Protein AF-A0A368UQR0-F1 (afdb_monomer_lite)

Foldseek 3Di:
DVVLLQVLLLQLLLLLLVLQLVVCCVPPNPCSNVVSVVSSVVSSVVSSVPLVVLLVCVVPDDDPLVVSLVVLQVVLLQVLLCPCCVVCHPVNCPPDPVNVVNSRSSSVSSNSSSNSSSVSSVVPPDD

Secondary structure (DSSP, 8-state):
-HHHHHHHHHHHHHHHHHHHHHHHHHHHTTHHHHHHHHHHHHHHHHHHHHHHHHHHHHHH----HHHHHHHHHHHHHHHHHHHHHHHHHHHH----HHHHHHHHHHHHHHHHHHHHHHHHHHHHS--

pLDDT: mean 84.91, std 10.13, range [49.59, 94.25]

Radius of gyration: 15.15 Å; chains: 1; bounding box: 39×27×41 Å

Sequence (127 aa):
MWKHVIASSIQAAFVGAMLLIVVSLPTYGGAATLIGLIAFPIAVFWCFILAYPLIKLREKVLLPEYAYFAIYLAIGFVLGALTPVLMFGLAGTKFSIQSATLLGLYGLFGAACAITAWNYVRKNVSL

Structure (mmCIF, N/CA/C/O backbone):
data_AF-A0A368UQR0-F1
#
_entry.id   AF-A0A368UQR0-F1
#
loop_
_atom_site.group_PDB
_atom_site.id
_atom_site.type_symbol
_atom_site.label_atom_id
_atom_site.label_alt_id
_atom_site.label_comp_id
_atom_site.label_asym_id
_atom_site.label_entity_id
_atom_site.label_seq_id
_atom_site.pdbx_PDB_ins_code
_atom_site.Cartn_x
_atom_site.Cartn_y
_atom_site.Cartn_z
_atom_site.occupancy
_atom_site.B_iso_or_equiv
_atom_site.auth_seq_id
_atom_site.auth_comp_id
_atom_site.auth_asym_id
_atom_site.auth_atom_id
_atom_site.pdbx_PDB_model_num
ATOM 1 N N . MET A 1 1 ? -4.250 3.582 19.264 1.00 79.31 1 MET A N 1
ATOM 2 C CA . MET A 1 1 ? -4.288 4.267 17.950 1.00 79.31 1 MET A CA 1
ATOM 3 C C . MET A 1 1 ? -2.924 4.341 17.239 1.00 79.31 1 MET A C 1
ATOM 5 O O . MET A 1 1 ? -2.745 3.600 16.283 1.00 79.31 1 MET A O 1
ATOM 9 N N . TRP A 1 2 ? -1.931 5.130 17.687 1.00 83.12 2 TRP A N 1
ATOM 10 C CA . TRP A 1 2 ? -0.649 5.313 16.957 1.00 83.12 2 TRP A CA 1
ATOM 11 C C . TRP A 1 2 ? 0.125 4.025 16.637 1.00 83.12 2 TRP A C 1
ATOM 13 O O . TRP A 1 2 ? 0.635 3.878 15.531 1.00 83.12 2 TRP A O 1
ATOM 23 N N . LYS A 1 3 ? 0.154 3.054 17.560 1.00 87.81 3 LYS A N 1
ATOM 24 C CA . LYS A 1 3 ? 0.771 1.737 17.316 1.00 87.81 3 LYS A CA 1
ATOM 25 C C . LYS A 1 3 ? 0.139 1.010 16.118 1.00 87.81 3 LYS A C 1
ATOM 27 O O . LYS A 1 3 ? 0.858 0.435 15.310 1.00 87.81 3 LYS A O 1
ATOM 32 N N . HIS A 1 4 ? -1.188 1.081 15.967 1.00 88.56 4 HIS A N 1
ATOM 33 C CA . HIS A 1 4 ? -1.897 0.463 14.840 1.00 88.56 4 HIS A CA 1
ATOM 34 C C . HIS A 1 4 ? -1.652 1.212 13.532 1.00 88.56 4 HIS A C 1
ATOM 36 O O . HIS A 1 4 ? -1.496 0.568 12.500 1.00 88.56 4 HIS A O 1
ATOM 42 N N . VAL A 1 5 ? -1.559 2.545 13.575 1.00 89.00 5 VAL A N 1
ATOM 43 C CA . VAL A 1 5 ? -1.198 3.372 12.411 1.00 89.00 5 VAL A CA 1
ATOM 44 C C . VAL A 1 5 ? 0.186 2.976 11.900 1.00 89.00 5 VAL A C 1
ATOM 46 O O . VAL A 1 5 ? 0.325 2.644 10.729 1.00 89.00 5 VAL A O 1
ATOM 49 N N . ILE A 1 6 ? 1.192 2.925 12.778 1.00 90.31 6 ILE A N 1
ATOM 50 C CA . ILE A 1 6 ? 2.570 2.576 12.401 1.00 90.31 6 ILE A CA 1
ATOM 51 C C . ILE A 1 6 ? 2.641 1.148 11.848 1.00 90.31 6 ILE A C 1
ATOM 53 O O . ILE A 1 6 ? 3.136 0.943 10.742 1.00 90.31 6 ILE A O 1
ATOM 57 N N . ALA A 1 7 ? 2.114 0.165 12.582 1.00 90.88 7 ALA A N 1
ATOM 58 C CA . ALA A 1 7 ? 2.213 -1.239 12.192 1.00 90.88 7 ALA A CA 1
ATOM 59 C C . ALA A 1 7 ? 1.467 -1.541 10.880 1.00 90.88 7 ALA A C 1
ATOM 61 O O . ALA A 1 7 ? 2.036 -2.168 9.988 1.00 90.88 7 ALA A O 1
ATOM 62 N N . SER A 1 8 ? 0.234 -1.038 10.724 1.00 92.44 8 SER A N 1
ATOM 63 C CA . SER A 1 8 ? -0.524 -1.203 9.473 1.00 92.44 8 SER A CA 1
ATOM 64 C C . SER A 1 8 ? 0.169 -0.532 8.289 1.00 92.44 8 SER A C 1
ATOM 66 O O . SER A 1 8 ? 0.196 -1.109 7.204 1.00 92.44 8 SER A O 1
ATOM 68 N N . SER A 1 9 ? 0.777 0.640 8.498 1.00 92.44 9 SER A N 1
ATOM 69 C CA . SER A 1 9 ? 1.466 1.384 7.440 1.00 92.44 9 SER A CA 1
ATOM 70 C C . SER A 1 9 ? 2.739 0.689 6.980 1.00 92.44 9 SER A C 1
ATOM 72 O O . SER A 1 9 ? 2.957 0.562 5.781 1.00 92.44 9 SER A O 1
ATOM 74 N N . ILE A 1 10 ? 3.559 0.198 7.916 1.00 94.00 10 ILE A N 1
ATOM 75 C CA . ILE A 1 10 ? 4.785 -0.544 7.590 1.00 94.00 10 ILE A CA 1
ATOM 76 C C . ILE A 1 10 ? 4.437 -1.838 6.853 1.00 94.00 10 ILE A C 1
ATOM 78 O O . ILE A 1 10 ? 5.041 -2.136 5.825 1.00 94.00 10 ILE A O 1
ATOM 82 N N . GLN A 1 11 ? 3.439 -2.587 7.334 1.00 93.44 11 GLN A N 1
ATOM 83 C CA . GLN A 1 11 ? 3.025 -3.836 6.697 1.00 93.44 11 GLN A CA 1
ATOM 84 C C . GLN A 1 11 ? 2.470 -3.600 5.285 1.00 93.44 11 GLN A C 1
ATOM 86 O O . GLN A 1 11 ? 2.837 -4.312 4.352 1.00 93.44 11 GLN A O 1
ATOM 91 N N . ALA A 1 12 ? 1.611 -2.592 5.113 1.00 93.19 12 ALA A N 1
ATOM 92 C CA . ALA A 1 12 ? 1.057 -2.233 3.812 1.00 93.19 12 ALA A CA 1
ATOM 93 C C . ALA A 1 12 ? 2.147 -1.766 2.838 1.00 93.19 12 ALA A C 1
ATOM 95 O O . ALA A 1 12 ? 2.216 -2.260 1.714 1.00 93.19 12 ALA A O 1
ATOM 96 N N . ALA A 1 13 ? 3.042 -0.882 3.282 1.00 93.88 13 ALA A N 1
ATOM 97 C CA . ALA A 1 13 ? 4.150 -0.392 2.471 1.00 93.88 13 ALA A CA 1
ATOM 98 C C . ALA A 1 13 ? 5.128 -1.503 2.077 1.00 93.88 13 ALA A C 1
ATOM 100 O O . ALA A 1 13 ? 5.642 -1.495 0.961 1.00 93.88 13 ALA A O 1
ATOM 101 N N . PHE A 1 14 ? 5.355 -2.483 2.957 1.00 93.81 14 PHE A N 1
ATOM 102 C CA . PHE A 1 14 ? 6.180 -3.647 2.644 1.00 93.81 14 PHE A CA 1
ATOM 103 C C . PHE A 1 14 ? 5.571 -4.469 1.506 1.00 93.81 14 PHE A C 1
ATOM 105 O O . PHE A 1 14 ? 6.267 -4.797 0.548 1.00 93.81 14 PHE A O 1
ATOM 112 N N . VAL A 1 15 ? 4.261 -4.737 1.559 1.00 94.25 15 VAL A N 1
ATOM 113 C CA . VAL A 1 15 ? 3.550 -5.426 0.470 1.00 94.25 15 VAL A CA 1
ATOM 114 C C . VAL A 1 15 ? 3.628 -4.625 -0.830 1.00 94.25 15 VAL A C 1
ATOM 116 O O . VAL A 1 15 ? 3.943 -5.196 -1.872 1.00 94.25 15 VAL A O 1
ATOM 119 N N . GLY A 1 16 ? 3.421 -3.307 -0.777 1.00 91.25 16 GLY A N 1
ATOM 120 C CA . GLY A 1 16 ? 3.558 -2.434 -1.945 1.00 91.25 16 GLY A CA 1
ATOM 121 C C . GLY A 1 16 ? 4.958 -2.470 -2.564 1.00 91.25 16 GLY A C 1
ATOM 122 O O . GLY A 1 16 ? 5.091 -2.628 -3.776 1.00 91.25 16 GLY A O 1
ATOM 123 N N . ALA A 1 17 ? 6.006 -2.389 -1.741 1.00 92.19 17 ALA A N 1
ATOM 124 C CA . ALA A 1 17 ? 7.393 -2.457 -2.198 1.00 92.19 17 ALA A CA 1
ATOM 125 C C . ALA A 1 17 ? 7.736 -3.828 -2.802 1.00 92.19 17 ALA A C 1
ATOM 127 O O . ALA A 1 17 ? 8.387 -3.891 -3.844 1.00 92.19 17 ALA A O 1
ATOM 128 N N . MET A 1 18 ? 7.260 -4.923 -2.198 1.00 93.25 18 MET A N 1
ATOM 129 C CA . MET A 1 18 ? 7.438 -6.272 -2.743 1.00 93.25 18 MET A CA 1
ATOM 130 C C . MET A 1 18 ? 6.739 -6.438 -4.094 1.00 93.25 18 MET A C 1
ATOM 132 O O . MET A 1 18 ? 7.343 -6.958 -5.030 1.00 93.25 18 MET A O 1
ATOM 136 N N . LEU A 1 19 ? 5.500 -5.957 -4.232 1.00 91.88 19 LEU A N 1
ATOM 137 C CA . LEU A 1 19 ? 4.778 -5.990 -5.507 1.00 91.88 19 LEU A CA 1
ATOM 138 C C . LEU A 1 19 ? 5.507 -5.189 -6.586 1.00 91.88 19 LEU A C 1
ATOM 140 O O . LEU A 1 19 ? 5.651 -5.669 -7.710 1.00 91.88 19 LEU A O 1
ATOM 144 N N . LEU A 1 20 ? 6.024 -4.009 -6.236 1.00 89.00 20 LEU A N 1
ATOM 145 C CA . LEU A 1 20 ? 6.806 -3.193 -7.157 1.00 89.00 20 LEU A CA 1
ATOM 146 C C . LEU A 1 20 ? 8.075 -3.920 -7.619 1.00 89.00 20 LEU A C 1
ATOM 148 O O . LEU A 1 20 ? 8.377 -3.900 -8.811 1.00 89.00 20 LEU A O 1
ATOM 152 N N . ILE A 1 21 ? 8.788 -4.598 -6.711 1.00 91.12 21 ILE A N 1
ATOM 153 C CA . ILE A 1 21 ? 9.967 -5.409 -7.051 1.00 91.12 21 ILE A CA 1
ATOM 154 C C . ILE A 1 21 ? 9.582 -6.532 -8.010 1.00 91.12 21 ILE A C 1
ATOM 156 O O . ILE A 1 21 ? 10.202 -6.655 -9.061 1.00 91.12 21 ILE A O 1
ATOM 160 N N . VAL A 1 22 ? 8.553 -7.319 -7.680 1.00 91.62 22 VAL A N 1
ATOM 161 C CA . VAL A 1 22 ? 8.121 -8.472 -8.488 1.00 91.62 22 VAL A CA 1
ATOM 162 C C . VAL A 1 22 ? 7.731 -8.043 -9.901 1.00 91.62 22 VAL A C 1
ATOM 164 O O . VAL A 1 22 ? 8.154 -8.673 -10.867 1.00 91.62 22 VAL A O 1
ATOM 167 N N . VAL A 1 23 ? 6.981 -6.947 -10.038 1.00 88.44 23 VAL A N 1
ATOM 168 C CA . VAL A 1 23 ? 6.569 -6.420 -11.350 1.00 88.44 23 VAL A CA 1
ATOM 169 C C . VAL A 1 23 ? 7.746 -5.816 -12.124 1.00 88.44 23 VAL A C 1
ATOM 171 O O . VAL A 1 23 ? 7.773 -5.884 -13.349 1.00 88.44 23 VAL A O 1
ATOM 174 N N . SER A 1 24 ? 8.739 -5.258 -11.430 1.00 86.38 24 SER A N 1
ATOM 175 C CA . SER A 1 24 ? 9.916 -4.633 -12.052 1.00 86.38 24 SER A CA 1
ATOM 176 C C . SER A 1 24 ? 11.022 -5.635 -12.411 1.00 86.38 24 SER A C 1
ATOM 178 O O . SER A 1 24 ? 11.903 -5.316 -13.212 1.00 86.38 24 SER A O 1
ATOM 180 N N . LEU A 1 25 ? 10.994 -6.840 -11.836 1.00 89.50 25 LEU A N 1
ATOM 181 C CA . LEU A 1 25 ? 12.041 -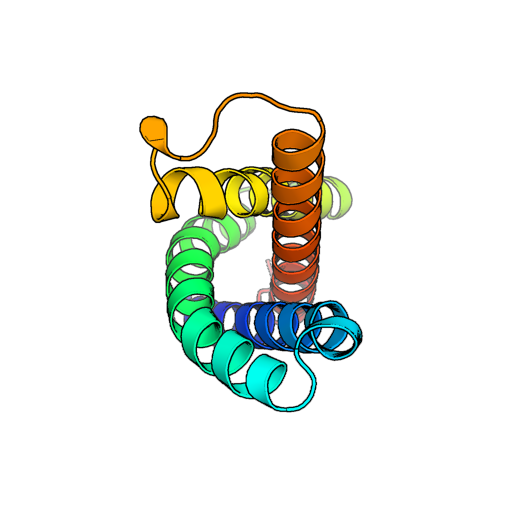7.856 -11.973 1.00 89.50 25 LEU A CA 1
ATOM 182 C C . LEU A 1 25 ? 12.295 -8.302 -13.428 1.00 89.50 25 LEU A C 1
ATOM 184 O O . LEU A 1 25 ? 13.466 -8.378 -13.799 1.00 89.50 25 LEU A O 1
ATOM 188 N N . PRO A 1 26 ? 11.272 -8.528 -14.282 1.00 87.75 26 PRO A N 1
ATOM 189 C CA . PRO A 1 26 ? 11.488 -8.927 -15.677 1.00 87.75 26 PRO A CA 1
ATOM 190 C C . PRO A 1 26 ? 12.224 -7.876 -16.515 1.00 87.75 26 PRO A C 1
ATOM 192 O O . PRO A 1 26 ? 12.953 -8.225 -17.437 1.00 87.75 26 PRO A O 1
ATOM 195 N N . THR A 1 27 ? 12.040 -6.593 -16.194 1.00 86.44 27 THR A N 1
ATOM 196 C CA . THR A 1 27 ? 12.576 -5.476 -16.986 1.00 86.44 27 THR A CA 1
ATOM 197 C C . THR A 1 27 ? 13.932 -5.001 -16.469 1.00 86.44 27 THR A C 1
ATOM 199 O O . THR A 1 27 ? 14.813 -4.670 -17.257 1.00 86.44 27 THR A O 1
ATOM 202 N N . TYR A 1 28 ? 14.107 -4.955 -15.146 1.00 84.88 28 TYR A N 1
ATOM 203 C CA . TYR A 1 28 ? 15.265 -4.324 -14.501 1.00 84.88 28 TYR A CA 1
ATOM 204 C C . TYR A 1 28 ? 16.167 -5.312 -13.744 1.00 84.88 28 TYR A C 1
ATOM 206 O O . TYR A 1 28 ? 17.205 -4.913 -13.212 1.00 84.88 28 TYR A O 1
ATOM 214 N N . GLY A 1 29 ? 15.798 -6.597 -13.670 1.00 89.62 29 GLY A N 1
ATOM 215 C CA . GLY A 1 29 ? 16.573 -7.630 -12.982 1.00 89.62 29 GLY A CA 1
ATOM 216 C C . GLY A 1 29 ? 16.881 -7.252 -11.530 1.00 89.62 29 GLY A C 1
ATOM 217 O O . GLY A 1 29 ? 15.996 -6.843 -10.779 1.00 89.62 29 GLY A O 1
ATOM 218 N N . GLY A 1 30 ? 18.155 -7.337 -11.133 1.00 84.56 30 GLY A N 1
ATOM 219 C CA . GLY A 1 30 ? 18.600 -6.987 -9.778 1.00 84.56 30 GLY A CA 1
ATOM 220 C C . GLY A 1 30 ? 18.307 -5.537 -9.375 1.00 84.56 30 GLY A C 1
ATOM 221 O O . GLY A 1 30 ? 18.020 -5.281 -8.206 1.00 84.56 30 GLY A O 1
ATOM 222 N N . ALA A 1 31 ? 18.282 -4.593 -10.324 1.00 88.00 31 ALA A N 1
ATOM 223 C CA . ALA A 1 31 ? 17.992 -3.187 -10.036 1.00 88.00 31 ALA A CA 1
ATOM 224 C C . ALA A 1 31 ? 16.549 -2.960 -9.539 1.00 88.00 31 ALA A C 1
ATOM 226 O O . ALA A 1 31 ? 16.287 -1.965 -8.865 1.00 88.00 31 ALA A O 1
ATOM 227 N N . ALA A 1 32 ? 15.632 -3.908 -9.774 1.00 87.00 32 ALA A N 1
ATOM 228 C CA . ALA A 1 32 ? 14.281 -3.875 -9.213 1.00 87.00 32 ALA A CA 1
ATOM 229 C C . ALA A 1 32 ? 14.287 -3.791 -7.676 1.00 87.00 32 ALA A C 1
ATOM 231 O O . ALA A 1 32 ? 13.456 -3.099 -7.091 1.00 87.00 32 ALA A O 1
ATOM 232 N N . THR A 1 33 ? 15.256 -4.439 -7.019 1.00 89.06 33 THR A N 1
ATOM 233 C CA . THR A 1 33 ? 15.401 -4.400 -5.553 1.00 89.06 33 THR A CA 1
ATOM 234 C C . THR A 1 33 ? 15.713 -2.998 -5.033 1.00 89.06 33 THR A C 1
ATOM 236 O O . THR A 1 33 ? 15.121 -2.571 -4.043 1.00 89.06 33 THR A O 1
ATOM 239 N N . LEU A 1 34 ? 16.569 -2.247 -5.734 1.00 89.44 34 LEU A N 1
ATOM 240 C CA . LEU A 1 34 ? 16.882 -0.853 -5.410 1.00 89.44 34 LEU A CA 1
ATOM 241 C C . LEU A 1 34 ? 15.656 0.046 -5.593 1.00 89.44 34 LEU A C 1
ATOM 243 O O . LEU A 1 34 ? 15.384 0.885 -4.737 1.00 89.44 34 LEU A O 1
ATOM 247 N N . ILE A 1 35 ? 14.878 -0.170 -6.660 1.00 85.62 35 ILE A N 1
ATOM 248 C CA . ILE A 1 35 ? 13.620 0.555 -6.893 1.00 85.62 35 ILE A CA 1
ATOM 249 C C . ILE A 1 35 ? 12.650 0.323 -5.729 1.00 85.62 35 ILE A C 1
ATOM 251 O O . ILE A 1 35 ? 12.108 1.281 -5.182 1.00 85.62 35 ILE A O 1
ATOM 255 N N . GLY A 1 36 ? 12.470 -0.930 -5.300 1.00 87.06 36 GLY A N 1
ATOM 256 C CA . GLY A 1 36 ? 11.634 -1.261 -4.145 1.00 87.06 36 GLY A CA 1
ATOM 257 C C . GLY A 1 36 ? 12.133 -0.649 -2.837 1.00 87.06 36 GLY A C 1
ATOM 258 O O . GLY A 1 36 ? 11.331 -0.129 -2.064 1.00 87.06 36 GLY A O 1
ATOM 259 N N . LEU A 1 37 ? 13.449 -0.655 -2.606 1.00 90.81 37 LEU A N 1
ATOM 260 C CA . LEU A 1 37 ? 14.061 -0.079 -1.408 1.00 90.81 37 LEU A CA 1
ATOM 261 C C . LEU A 1 37 ? 13.848 1.440 -1.326 1.00 90.81 37 LEU A C 1
ATOM 263 O O . LEU A 1 37 ? 13.556 1.955 -0.250 1.00 90.81 37 LEU A O 1
ATOM 267 N N . ILE A 1 38 ? 13.950 2.146 -2.455 1.00 87.88 38 ILE A N 1
ATOM 268 C CA . ILE A 1 38 ? 13.697 3.594 -2.542 1.00 87.88 38 ILE A CA 1
ATOM 269 C C . ILE A 1 38 ? 12.196 3.893 -2.429 1.00 87.88 38 ILE A C 1
ATOM 271 O O . ILE A 1 38 ? 11.800 4.865 -1.786 1.00 87.88 38 ILE A O 1
ATOM 275 N N . ALA A 1 39 ? 11.346 3.055 -3.023 1.00 86.69 39 ALA A N 1
ATOM 276 C CA . ALA A 1 39 ? 9.898 3.226 -2.977 1.00 86.69 39 ALA A CA 1
ATOM 277 C C . ALA A 1 39 ? 9.306 2.931 -1.591 1.00 86.69 39 ALA A C 1
ATOM 279 O O . ALA A 1 39 ? 8.296 3.528 -1.222 1.00 86.69 39 ALA A O 1
ATOM 280 N N . PHE A 1 40 ? 9.924 2.046 -0.806 1.00 91.31 40 PHE A N 1
ATOM 281 C CA . PHE A 1 40 ? 9.447 1.658 0.521 1.00 91.31 40 PHE A CA 1
ATOM 282 C C . PHE A 1 40 ? 9.220 2.843 1.483 1.00 91.31 40 PHE A C 1
ATOM 284 O O . PHE A 1 40 ? 8.096 2.974 1.967 1.00 91.31 40 PHE A O 1
ATOM 291 N N . PRO A 1 41 ? 10.186 3.746 1.756 1.00 90.56 41 PRO A N 1
ATOM 292 C CA . PRO A 1 41 ? 9.956 4.886 2.648 1.00 90.56 41 PRO A CA 1
ATOM 293 C C . PRO A 1 41 ? 8.872 5.840 2.128 1.00 90.56 41 PRO A C 1
ATOM 295 O O . PRO A 1 41 ? 8.096 6.377 2.919 1.00 90.56 41 PRO A O 1
ATOM 298 N N . ILE A 1 42 ? 8.763 6.004 0.806 1.00 86.44 42 ILE A N 1
ATOM 299 C CA . ILE A 1 42 ? 7.710 6.811 0.173 1.00 86.44 42 ILE A CA 1
ATOM 300 C C . ILE A 1 42 ? 6.341 6.163 0.421 1.00 86.44 42 ILE A C 1
ATOM 302 O O . ILE A 1 42 ? 5.397 6.831 0.842 1.00 86.44 42 ILE A O 1
ATOM 306 N N . ALA A 1 43 ? 6.237 4.847 0.231 1.00 88.06 43 ALA A N 1
ATOM 307 C CA . ALA A 1 43 ? 5.020 4.091 0.496 1.00 88.06 43 ALA A CA 1
ATOM 308 C C . ALA A 1 43 ? 4.634 4.120 1.983 1.00 88.06 43 ALA A C 1
ATOM 310 O O . ALA A 1 43 ? 3.454 4.282 2.294 1.00 88.06 43 ALA A O 1
ATOM 311 N N . VAL A 1 44 ? 5.604 4.023 2.903 1.00 90.56 44 VAL A N 1
ATOM 312 C CA . VAL A 1 44 ? 5.366 4.154 4.352 1.00 90.56 44 VAL A CA 1
ATOM 313 C C . V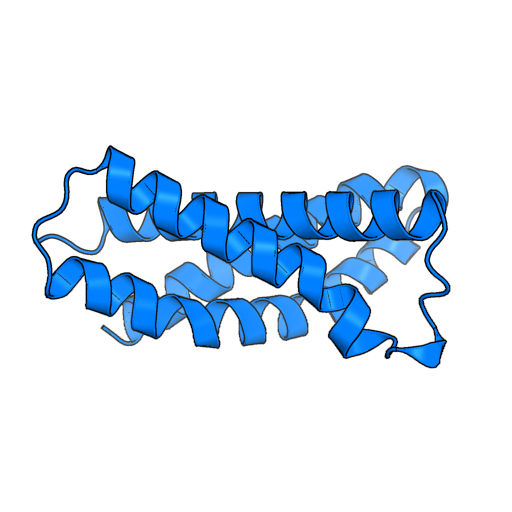AL A 1 44 ? 4.770 5.521 4.670 1.00 90.56 44 VAL A C 1
ATOM 315 O O . VAL A 1 44 ? 3.770 5.586 5.383 1.00 90.56 44 VAL A O 1
ATOM 318 N N . PHE A 1 45 ? 5.337 6.597 4.120 1.00 88.94 45 PHE A N 1
ATOM 319 C CA . PHE A 1 45 ? 4.843 7.958 4.329 1.00 88.94 45 PHE A CA 1
ATOM 320 C C . PHE A 1 45 ? 3.380 8.114 3.887 1.00 88.94 45 PHE A C 1
ATOM 322 O O . PHE A 1 45 ? 2.544 8.576 4.666 1.00 88.94 45 PHE A O 1
ATOM 329 N N . TRP A 1 46 ? 3.035 7.650 2.682 1.00 84.81 46 TRP A N 1
ATOM 330 C CA . TRP A 1 46 ? 1.656 7.703 2.183 1.00 84.81 46 TRP A CA 1
ATOM 331 C C . TRP A 1 46 ? 0.693 6.830 2.990 1.00 84.81 46 TRP A C 1
ATOM 333 O O . TRP A 1 46 ? -0.404 7.274 3.334 1.00 84.81 46 TRP A O 1
ATOM 343 N N . CYS A 1 47 ? 1.106 5.609 3.344 1.00 89.75 47 CYS A N 1
ATOM 344 C CA . CYS A 1 47 ? 0.292 4.726 4.175 1.00 89.75 47 CYS A CA 1
ATOM 345 C C . CYS A 1 47 ? 0.035 5.341 5.555 1.00 89.75 47 CYS A C 1
ATOM 347 O O . CYS A 1 47 ? -1.078 5.239 6.061 1.00 89.75 47 CYS A O 1
ATOM 349 N N . PHE A 1 48 ? 1.015 6.039 6.130 1.00 89.00 48 PHE A N 1
ATOM 350 C CA . PHE A 1 48 ? 0.888 6.688 7.431 1.00 89.00 48 PHE A CA 1
ATOM 351 C C . PHE A 1 48 ? -0.142 7.819 7.431 1.00 89.00 48 PHE A C 1
ATOM 353 O O . PHE A 1 48 ? -0.993 7.877 8.323 1.00 89.00 48 PHE A O 1
ATOM 360 N N . ILE A 1 49 ? -0.109 8.675 6.403 1.00 85.75 49 ILE A N 1
ATOM 361 C CA . ILE A 1 49 ? -1.080 9.764 6.221 1.00 85.75 49 ILE A CA 1
ATOM 362 C C . ILE A 1 49 ? -2.510 9.213 6.160 1.00 85.75 49 ILE A C 1
ATOM 364 O O . ILE A 1 49 ? -3.429 9.818 6.710 1.00 85.75 49 ILE A O 1
ATOM 368 N N . LEU A 1 50 ? -2.700 8.050 5.534 1.00 84.00 50 LEU A N 1
ATOM 369 C CA . LEU A 1 50 ? -4.021 7.462 5.308 1.00 84.00 50 LEU A CA 1
ATOM 370 C C . LEU A 1 50 ? -4.511 6.549 6.417 1.00 84.00 50 LEU A C 1
ATOM 372 O O . LEU A 1 50 ? -5.711 6.492 6.685 1.00 84.00 50 LEU A O 1
ATOM 376 N N . ALA A 1 51 ? -3.605 5.842 7.082 1.00 86.06 51 ALA A N 1
ATOM 377 C CA . ALA A 1 51 ? -3.966 4.911 8.133 1.00 86.06 51 ALA A CA 1
ATOM 378 C C . ALA A 1 51 ? -4.658 5.633 9.299 1.00 86.06 51 ALA A C 1
ATOM 380 O O . ALA A 1 51 ? -5.611 5.094 9.856 1.00 86.06 51 ALA A O 1
ATOM 381 N N . TYR A 1 52 ? -4.254 6.865 9.634 1.00 87.12 52 TYR A N 1
ATOM 382 C CA . TYR A 1 52 ? -4.891 7.638 10.705 1.00 87.12 52 TYR A CA 1
ATOM 383 C C . TYR A 1 52 ? -6.389 7.928 10.463 1.00 87.12 52 TYR A C 1
ATOM 385 O O . TYR A 1 52 ? -7.201 7.502 11.290 1.00 87.12 52 TYR A O 1
ATOM 393 N N . PRO A 1 53 ? -6.806 8.618 9.377 1.00 86.75 53 PRO A N 1
ATOM 394 C CA . PRO A 1 53 ? -8.220 8.906 9.140 1.00 86.75 53 PRO A CA 1
ATOM 395 C C . PRO A 1 53 ? -9.050 7.635 8.936 1.00 86.75 53 PRO A C 1
ATOM 397 O O . PRO A 1 53 ? -10.183 7.584 9.401 1.00 86.75 53 PRO A O 1
ATOM 400 N N . LEU A 1 54 ? -8.488 6.598 8.310 1.00 86.44 54 LEU A N 1
ATOM 401 C CA . LEU A 1 54 ? -9.182 5.333 8.065 1.00 86.44 54 LEU A CA 1
ATOM 402 C C . LEU A 1 54 ? -9.440 4.527 9.349 1.00 86.44 54 LEU A C 1
ATOM 404 O O . LEU A 1 54 ? -10.546 4.031 9.557 1.00 86.44 54 LEU A O 1
ATOM 408 N N . ILE A 1 55 ? -8.453 4.440 10.246 1.00 86.94 55 ILE A N 1
ATOM 409 C CA . ILE A 1 55 ? -8.628 3.790 11.555 1.00 86.94 55 ILE A CA 1
ATOM 410 C C . ILE A 1 55 ? -9.626 4.583 12.402 1.00 86.94 55 ILE A C 1
ATOM 412 O O . ILE A 1 55 ? -10.529 4.005 13.000 1.00 86.94 55 ILE A O 1
ATOM 416 N N . LYS A 1 56 ? -9.517 5.915 12.396 1.00 87.19 56 LYS A N 1
ATOM 417 C CA . LYS A 1 56 ? -10.429 6.796 13.132 1.00 87.19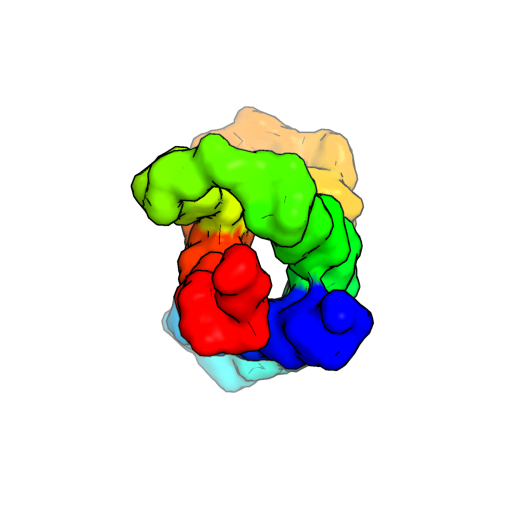 56 LYS A CA 1
ATOM 418 C C . LYS A 1 56 ? -11.864 6.737 12.606 1.00 87.19 56 LYS A C 1
ATOM 420 O O . LYS A 1 56 ? -12.797 6.845 13.396 1.00 87.19 56 LYS A O 1
ATOM 425 N N . LEU A 1 57 ? -12.053 6.562 11.295 1.00 86.00 57 LEU A N 1
ATOM 426 C CA . LEU A 1 57 ? -13.368 6.327 10.695 1.00 86.00 57 LEU A CA 1
ATOM 427 C C . LEU A 1 57 ? -14.002 5.065 11.287 1.00 86.00 57 LEU A C 1
ATOM 429 O O . LEU A 1 57 ? -15.168 5.094 11.667 1.00 86.00 57 LEU A O 1
ATOM 433 N N . ARG A 1 58 ? -13.213 3.995 11.431 1.00 81.94 58 ARG A N 1
ATOM 434 C CA . ARG A 1 58 ? -13.682 2.729 11.995 1.00 81.94 58 ARG A CA 1
ATOM 435 C C . ARG A 1 58 ? -14.044 2.801 13.472 1.00 81.94 58 ARG A C 1
ATOM 437 O O . ARG A 1 58 ? -15.021 2.190 13.878 1.00 81.94 58 ARG A O 1
ATOM 444 N N . GLU A 1 59 ? -13.281 3.552 14.259 1.00 83.50 59 GLU A N 1
ATOM 445 C CA . GLU A 1 59 ? -13.572 3.760 15.684 1.00 83.50 59 GLU A CA 1
ATOM 446 C C . GLU A 1 59 ? -14.841 4.604 15.907 1.00 83.50 59 GLU A C 1
ATOM 448 O O . GLU A 1 59 ? -15.503 4.463 16.931 1.00 83.50 59 GLU A O 1
ATOM 453 N N . LYS A 1 60 ? -15.178 5.512 14.979 1.00 84.62 60 LYS A N 1
ATOM 454 C CA . LYS A 1 60 ? -16.255 6.499 15.172 1.00 84.62 60 LYS A CA 1
ATOM 455 C C . LYS A 1 60 ? -17.574 6.162 14.498 1.00 84.62 60 LYS A C 1
ATOM 457 O O . LYS A 1 60 ? -18.598 6.720 14.886 1.00 84.62 60 LYS A O 1
ATOM 462 N N . VAL A 1 61 ? -17.555 5.336 13.460 1.00 84.88 61 VAL A N 1
ATOM 463 C CA . VAL A 1 61 ? -18.739 5.041 12.655 1.00 84.88 61 VAL A CA 1
ATOM 464 C C . VAL A 1 61 ? -19.037 3.547 12.749 1.00 84.88 61 VAL A C 1
ATOM 466 O O . VAL A 1 61 ? -18.142 2.710 12.747 1.00 84.88 61 VAL A O 1
ATOM 469 N N . LEU A 1 62 ? -20.309 3.180 12.835 1.00 82.69 62 LEU A N 1
ATOM 470 C CA . LEU A 1 62 ? -20.738 1.789 12.709 1.00 82.69 62 LEU A CA 1
ATOM 471 C C . LEU A 1 62 ? -21.170 1.564 11.262 1.00 82.69 62 LEU A C 1
ATOM 473 O O . LEU A 1 62 ? -22.302 1.857 10.886 1.00 82.69 62 LEU A O 1
ATOM 477 N N . LEU A 1 63 ? -20.234 1.091 10.438 1.00 84.81 63 LEU A N 1
ATOM 478 C CA . LEU A 1 63 ? -20.500 0.643 9.072 1.00 84.81 63 LEU A CA 1
ATOM 479 C C . LEU A 1 63 ? -20.337 -0.876 8.987 1.00 84.81 63 LEU A C 1
ATOM 481 O O . LEU A 1 63 ? -19.554 -1.460 9.740 1.00 84.81 63 LEU A O 1
ATOM 485 N N . PRO A 1 64 ? -21.036 -1.534 8.053 1.00 88.00 64 PRO A N 1
ATOM 486 C CA . PRO A 1 64 ? -20.800 -2.941 7.792 1.00 88.00 64 PRO A CA 1
ATOM 487 C C . PRO A 1 64 ? -19.393 -3.160 7.215 1.00 88.00 64 PRO A C 1
ATOM 489 O O . PRO A 1 64 ? -18.855 -2.322 6.491 1.00 88.00 64 PRO A O 1
ATOM 492 N N . GLU A 1 65 ? -18.804 -4.323 7.495 1.00 86.81 65 GLU A N 1
ATOM 493 C CA . GLU A 1 65 ? -17.419 -4.654 7.117 1.00 86.81 65 GLU A CA 1
ATOM 494 C C . GLU A 1 65 ? -17.151 -4.525 5.605 1.00 86.81 65 GLU A C 1
ATOM 496 O O . GLU A 1 65 ? -16.063 -4.112 5.202 1.00 86.81 65 GLU A O 1
ATOM 501 N N . TYR A 1 66 ? -18.146 -4.805 4.753 1.00 88.38 66 TYR A N 1
ATOM 502 C CA . TYR A 1 66 ? -18.016 -4.630 3.302 1.00 88.38 66 TYR A CA 1
ATOM 503 C C . TYR A 1 66 ? -17.860 -3.157 2.894 1.00 88.38 66 TYR A C 1
ATOM 505 O O . TYR A 1 66 ? -17.141 -2.859 1.942 1.00 88.38 66 TYR A O 1
ATOM 513 N N . ALA A 1 67 ? -18.498 -2.231 3.617 1.00 89.69 67 ALA A N 1
ATOM 514 C CA . ALA A 1 67 ? -18.405 -0.804 3.334 1.00 89.69 67 ALA A CA 1
ATOM 515 C C . ALA A 1 67 ? -17.026 -0.273 3.730 1.00 89.69 67 ALA A C 1
ATOM 517 O O . ALA A 1 67 ? -16.408 0.458 2.960 1.00 89.69 67 ALA A O 1
ATOM 518 N N . TYR A 1 68 ? -16.489 -0.713 4.872 1.00 87.38 68 TYR A N 1
ATOM 519 C CA . TYR A 1 68 ? -15.109 -0.405 5.241 1.00 87.38 68 TYR A CA 1
ATOM 520 C C . TYR A 1 68 ? -14.107 -0.922 4.216 1.00 87.38 68 TYR A C 1
ATOM 522 O O . TYR A 1 68 ? -13.238 -0.172 3.777 1.00 87.38 68 TYR A O 1
ATOM 530 N N . PHE A 1 69 ? -14.255 -2.178 3.795 1.00 89.62 69 PHE A N 1
ATOM 531 C CA . PHE A 1 69 ? -13.398 -2.755 2.770 1.00 89.62 69 PHE A CA 1
ATOM 532 C C . PHE A 1 69 ? -13.438 -1.945 1.467 1.00 89.62 69 PHE A C 1
ATOM 534 O O . PHE A 1 69 ? -12.385 -1.610 0.925 1.00 89.62 69 PHE A O 1
ATOM 541 N N . ALA A 1 70 ? -14.634 -1.571 1.002 1.00 92.38 70 ALA A N 1
ATOM 542 C CA . ALA A 1 70 ? -14.805 -0.756 -0.196 1.00 92.38 70 ALA A CA 1
ATOM 543 C C . ALA A 1 70 ? -14.149 0.629 -0.062 1.00 92.38 70 ALA A C 1
ATOM 545 O O . ALA A 1 70 ? -13.479 1.075 -0.991 1.00 92.38 70 ALA A O 1
ATOM 546 N N . ILE A 1 71 ? -14.278 1.285 1.097 1.00 91.44 71 ILE A N 1
ATOM 547 C CA . ILE A 1 71 ? -13.650 2.587 1.369 1.00 91.44 71 ILE A CA 1
ATOM 548 C C . ILE A 1 71 ? -12.124 2.469 1.345 1.00 91.44 71 ILE A C 1
ATOM 550 O O . ILE A 1 71 ? -11.463 3.258 0.672 1.00 91.44 71 ILE A O 1
ATOM 554 N N . TYR A 1 72 ? -11.561 1.473 2.037 1.00 90.94 72 TYR A N 1
ATOM 555 C CA . TYR A 1 72 ? -10.118 1.224 2.026 1.00 90.94 72 TYR A CA 1
ATOM 556 C C . TYR A 1 72 ? -9.623 0.981 0.599 1.00 90.94 72 TYR A C 1
ATOM 558 O O . TYR A 1 72 ? -8.656 1.607 0.171 1.00 90.94 72 TYR A O 1
ATOM 566 N N . LEU A 1 73 ? -10.308 0.120 -0.157 1.00 93.06 73 LEU A N 1
ATOM 567 C CA . LEU A 1 73 ? -9.930 -0.228 -1.523 1.00 93.06 73 LEU A CA 1
ATOM 568 C C . LEU A 1 73 ? -9.995 0.980 -2.465 1.00 93.06 73 LEU A C 1
ATOM 570 O O . LEU A 1 73 ? -9.039 1.224 -3.199 1.00 93.06 73 LEU A O 1
ATOM 574 N N . ALA A 1 74 ? -11.075 1.763 -2.415 1.00 93.19 74 ALA A N 1
ATOM 575 C CA . ALA A 1 74 ? -11.245 2.947 -3.254 1.00 93.19 74 ALA A CA 1
ATOM 576 C C . ALA A 1 74 ? -10.196 4.024 -2.942 1.00 93.19 74 ALA A C 1
ATOM 578 O O . ALA A 1 74 ? -9.551 4.539 -3.853 1.00 93.19 74 ALA A O 1
ATOM 579 N N . ILE A 1 75 ? -9.975 4.329 -1.659 1.00 91.69 75 ILE A N 1
ATOM 580 C CA . ILE A 1 75 ? -8.984 5.328 -1.236 1.00 91.69 75 ILE A CA 1
ATOM 581 C C . ILE A 1 75 ? -7.567 4.868 -1.589 1.00 91.69 75 ILE A C 1
ATOM 583 O O . ILE A 1 75 ? -6.779 5.653 -2.118 1.00 91.69 75 ILE A O 1
ATOM 587 N N . GLY A 1 76 ? -7.260 3.589 -1.353 1.00 91.44 76 GLY A N 1
ATOM 588 C CA . GLY A 1 76 ? -5.991 2.982 -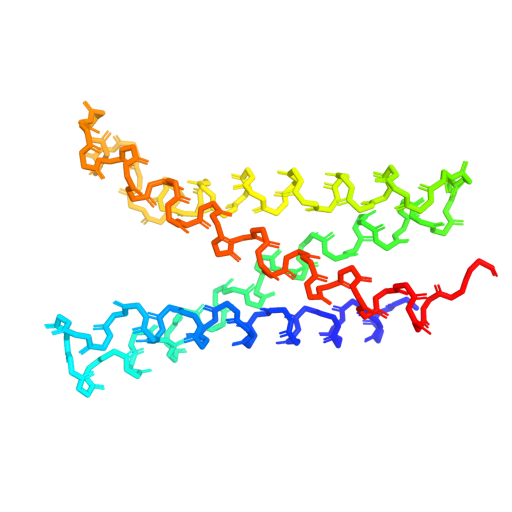1.741 1.00 91.44 76 GLY A CA 1
ATOM 589 C C . GLY A 1 76 ? -5.737 3.086 -3.238 1.00 91.44 76 GLY A C 1
ATOM 590 O O . GLY A 1 76 ? -4.663 3.523 -3.644 1.00 91.44 76 GLY A O 1
ATOM 591 N N . PHE A 1 77 ? -6.732 2.749 -4.060 1.00 92.00 77 PHE A N 1
ATOM 592 C CA . PHE A 1 77 ? -6.617 2.832 -5.513 1.00 92.00 77 PHE A CA 1
ATOM 593 C C . PHE A 1 77 ? -6.397 4.265 -5.999 1.00 92.00 77 PHE A C 1
ATOM 595 O O . PHE A 1 77 ? -5.468 4.520 -6.762 1.00 92.00 77 PHE A O 1
ATOM 602 N N . VAL A 1 78 ? -7.216 5.212 -5.532 1.00 90.94 78 VAL A N 1
ATOM 603 C CA . VAL A 1 78 ? -7.130 6.619 -5.947 1.00 90.94 78 VAL A CA 1
ATOM 604 C C . VAL A 1 78 ? -5.766 7.208 -5.596 1.00 90.94 78 VAL A C 1
ATOM 606 O O . VAL A 1 78 ? -5.135 7.843 -6.436 1.00 90.94 78 VAL A O 1
ATOM 609 N N . LEU A 1 79 ? -5.267 6.970 -4.384 1.00 87.62 79 LEU A N 1
ATOM 610 C CA . LEU A 1 79 ? -3.992 7.546 -3.953 1.00 87.62 79 LEU A CA 1
ATOM 611 C C . LEU A 1 79 ? -2.782 6.823 -4.530 1.00 87.62 79 LEU A C 1
ATOM 613 O O . LEU A 1 79 ? -1.788 7.471 -4.857 1.00 87.62 79 LEU A O 1
ATOM 617 N N . GLY A 1 80 ? -2.889 5.511 -4.746 1.00 87.94 80 GLY A N 1
ATOM 618 C CA . GLY A 1 80 ? -1.929 4.773 -5.556 1.00 87.94 80 GLY A CA 1
ATOM 619 C C . GLY A 1 80 ? -1.803 5.406 -6.939 1.00 87.94 80 GLY A C 1
ATOM 620 O O . GLY A 1 80 ? -0.721 5.847 -7.316 1.00 87.94 80 GLY A O 1
ATOM 621 N N . ALA A 1 81 ? -2.921 5.574 -7.647 1.00 88.50 81 ALA A N 1
ATOM 622 C CA . ALA A 1 81 ? -2.947 6.177 -8.977 1.00 88.50 81 ALA A CA 1
ATOM 623 C C . ALA A 1 81 ? -2.461 7.636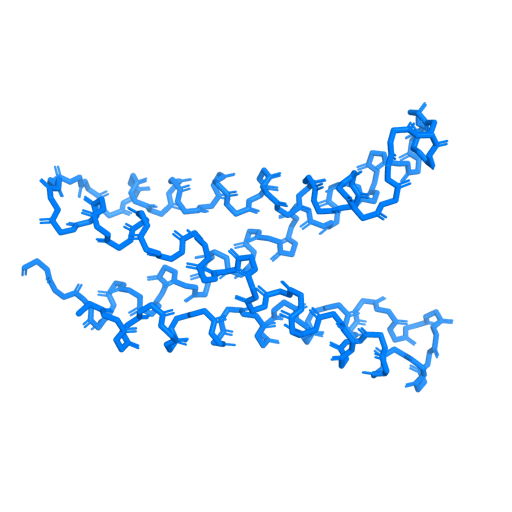 -8.987 1.00 88.50 81 ALA A C 1
ATOM 625 O O . ALA A 1 81 ? -1.853 8.068 -9.958 1.00 88.50 81 ALA A O 1
ATOM 626 N N . LEU A 1 82 ? -2.669 8.402 -7.913 1.00 85.62 82 LEU A N 1
ATOM 627 C CA . LEU A 1 82 ? -2.155 9.773 -7.805 1.00 85.62 82 LEU A CA 1
ATOM 628 C C . LEU A 1 82 ? -0.647 9.842 -7.528 1.00 85.62 82 LEU A C 1
ATOM 630 O O . LEU A 1 82 ? -0.031 10.869 -7.809 1.00 85.62 82 LEU A O 1
ATOM 634 N N . THR A 1 83 ? -0.030 8.774 -7.017 1.00 83.25 83 THR A N 1
ATOM 635 C CA . THR A 1 83 ? 1.388 8.781 -6.618 1.00 83.25 83 THR A CA 1
ATOM 636 C C . THR A 1 83 ? 2.328 9.166 -7.775 1.00 83.25 83 THR A C 1
ATOM 638 O O . THR A 1 83 ? 3.134 10.079 -7.589 1.00 83.25 83 THR A O 1
ATOM 641 N N . PRO A 1 84 ? 2.215 8.597 -8.994 1.00 78.94 84 PRO A N 1
ATOM 642 C CA . PRO A 1 84 ? 3.016 9.032 -10.139 1.00 78.94 84 PRO A CA 1
ATOM 643 C C . PRO A 1 84 ? 2.792 10.496 -10.530 1.00 78.94 84 PRO A C 1
ATOM 645 O O . PRO A 1 84 ? 3.744 11.178 -10.895 1.00 78.94 84 PRO A O 1
ATOM 648 N N . VAL A 1 85 ? 1.557 11.000 -10.433 1.00 81.44 85 VAL A N 1
ATOM 649 C CA . VAL A 1 85 ? 1.234 12.400 -10.766 1.00 81.44 85 VAL A CA 1
ATOM 650 C C . VAL A 1 85 ? 1.935 13.353 -9.801 1.00 81.44 85 VAL A C 1
ATOM 652 O O . VAL A 1 85 ? 2.485 14.369 -10.218 1.00 81.44 85 VAL A O 1
ATOM 655 N N . LEU A 1 86 ? 1.957 13.001 -8.514 1.00 77.62 86 LEU A N 1
ATOM 656 C CA . LEU A 1 86 ? 2.616 13.785 -7.472 1.00 77.62 86 LEU A CA 1
ATOM 657 C C . LEU A 1 86 ? 4.146 13.711 -7.563 1.00 77.62 86 LEU A C 1
ATOM 659 O O . LEU A 1 86 ? 4.814 14.699 -7.278 1.00 77.62 86 LEU A O 1
ATOM 663 N N . MET A 1 87 ? 4.702 12.566 -7.970 1.00 74.44 87 MET A N 1
ATOM 664 C CA . MET A 1 87 ? 6.153 12.372 -8.074 1.00 74.44 87 MET A CA 1
ATOM 665 C C . MET A 1 87 ? 6.759 12.935 -9.365 1.00 74.44 87 MET A C 1
ATOM 667 O O . MET A 1 87 ? 7.852 13.492 -9.327 1.00 74.44 87 MET A O 1
ATOM 671 N N . PHE A 1 88 ? 6.075 12.793 -10.504 1.00 72.19 88 PHE A N 1
ATOM 672 C CA . PHE A 1 88 ? 6.591 13.191 -11.823 1.00 72.19 88 PHE A CA 1
ATOM 673 C C . PHE A 1 88 ? 5.983 14.505 -12.352 1.00 72.19 88 PHE A C 1
ATOM 675 O O . PHE A 1 88 ? 6.423 15.023 -13.380 1.00 72.19 88 PHE A O 1
ATOM 682 N N . GLY A 1 89 ? 4.995 15.068 -11.648 1.00 62.81 89 GLY A N 1
ATOM 683 C CA . GLY A 1 89 ? 4.333 16.330 -11.980 1.00 62.81 89 GLY A CA 1
ATOM 684 C C . GLY A 1 89 ? 3.375 16.265 -13.180 1.00 62.81 89 GLY A C 1
ATOM 685 O O . GLY A 1 89 ? 3.309 15.287 -13.929 1.00 62.81 89 GLY A O 1
ATOM 686 N N . LEU A 1 90 ? 2.647 17.371 -13.397 1.00 56.06 90 LEU A N 1
ATOM 687 C CA . LEU A 1 90 ? 1.727 17.569 -14.535 1.00 56.06 90 LEU A CA 1
ATOM 688 C C . LEU A 1 90 ? 2.450 17.597 -15.895 1.00 56.06 90 LEU A C 1
ATOM 690 O O . LEU A 1 90 ? 1.862 17.261 -16.918 1.00 56.06 90 LEU A O 1
ATOM 694 N N . ALA A 1 91 ? 3.730 17.985 -15.918 1.00 52.38 91 ALA A N 1
ATOM 695 C CA . ALA A 1 91 ? 4.520 18.097 -17.145 1.00 52.38 91 ALA A CA 1
ATOM 696 C C . ALA A 1 91 ? 5.090 16.749 -17.635 1.00 52.38 91 ALA A C 1
ATOM 698 O O . ALA A 1 91 ? 5.346 16.594 -18.829 1.00 52.38 91 ALA A O 1
ATOM 699 N N . GLY A 1 92 ? 5.272 15.771 -16.736 1.00 49.59 92 GLY A N 1
ATOM 700 C CA . GLY A 1 92 ? 5.794 14.437 -17.061 1.00 49.59 92 GLY A CA 1
ATOM 701 C C . GLY A 1 92 ? 4.732 13.449 -17.556 1.00 49.59 92 GLY A C 1
ATOM 702 O O . GLY A 1 92 ? 5.065 12.417 -18.132 1.00 49.59 92 GLY A O 1
ATOM 703 N N . THR A 1 93 ? 3.449 13.768 -17.374 1.00 52.75 93 THR A N 1
ATOM 704 C CA . THR A 1 93 ? 2.310 12.912 -17.730 1.00 52.75 93 THR A CA 1
ATOM 705 C C . THR A 1 93 ? 1.510 13.525 -18.878 1.00 52.75 93 THR A C 1
ATOM 707 O O . THR A 1 93 ? 0.373 13.958 -18.718 1.00 52.75 93 THR A O 1
ATOM 710 N N . LYS A 1 94 ? 2.080 13.548 -20.093 1.00 54.97 94 LYS A N 1
ATOM 711 C CA . LYS A 1 94 ? 1.235 13.720 -21.286 1.00 54.97 94 LYS A CA 1
ATOM 712 C C . LYS A 1 94 ? 0.234 12.563 -21.297 1.00 54.97 94 LYS A C 1
ATOM 714 O O . LYS A 1 94 ? 0.658 11.412 -21.380 1.00 54.97 94 LYS A O 1
ATOM 719 N N . PHE A 1 95 ? -1.060 12.867 -21.168 1.00 54.78 95 PHE A N 1
ATOM 720 C CA . PHE A 1 95 ? -2.134 11.872 -21.172 1.00 54.78 95 PHE A CA 1
ATOM 721 C C . PHE A 1 95 ? -2.040 11.018 -22.447 1.00 54.78 95 PHE A C 1
ATOM 723 O O . PHE A 1 95 ? -2.370 11.455 -23.545 1.00 54.78 95 PHE A O 1
ATOM 730 N N . SER A 1 96 ? -1.528 9.804 -22.280 1.00 60.84 96 SER A N 1
ATOM 731 C CA . SER A 1 96 ? -1.301 8.779 -23.292 1.00 60.84 96 SER A CA 1
ATOM 732 C C . SER A 1 96 ? -1.821 7.447 -22.746 1.00 60.84 96 SER A C 1
ATOM 734 O O . SER A 1 96 ? -1.995 7.269 -21.539 1.00 60.84 96 SER A O 1
ATOM 736 N N . ILE A 1 97 ? -2.037 6.462 -23.612 1.00 60.28 97 ILE A N 1
ATOM 737 C CA . ILE A 1 97 ? -2.426 5.102 -23.201 1.00 60.28 97 ILE A CA 1
ATOM 738 C C . ILE A 1 97 ? -1.396 4.516 -22.211 1.00 60.28 97 ILE A C 1
ATOM 740 O O . ILE A 1 97 ? -1.757 3.842 -21.243 1.00 60.28 97 ILE A O 1
ATOM 744 N N . GLN A 1 98 ? -0.112 4.848 -22.382 1.00 64.50 98 GLN A N 1
ATOM 745 C CA . GLN A 1 98 ? 0.951 4.440 -21.459 1.00 64.50 98 GLN A CA 1
ATOM 746 C C . GLN A 1 98 ? 0.827 5.100 -20.078 1.00 64.50 98 GLN A C 1
ATOM 748 O O . GLN A 1 98 ? 1.058 4.432 -19.071 1.00 64.50 98 GLN A O 1
ATOM 753 N N . SER A 1 99 ? 0.398 6.366 -19.996 1.00 71.25 99 SER A N 1
ATOM 754 C CA . SER A 1 99 ? 0.184 7.024 -18.702 1.00 71.25 99 SER A CA 1
ATOM 755 C C . SER A 1 99 ? -1.036 6.451 -17.983 1.00 71.25 99 SER A C 1
ATOM 757 O O . SER A 1 99 ? -0.971 6.239 -16.781 1.00 71.25 99 SER A O 1
ATOM 759 N N . ALA A 1 100 ? -2.117 6.122 -18.701 1.00 75.88 100 ALA A N 1
ATOM 760 C CA . ALA A 1 100 ? -3.280 5.453 -18.110 1.00 75.88 100 ALA A CA 1
ATOM 761 C C . ALA A 1 100 ? -2.923 4.067 -17.544 1.00 75.88 100 ALA A C 1
ATOM 763 O O . ALA A 1 100 ? -3.329 3.726 -16.434 1.00 75.88 100 ALA A O 1
ATOM 764 N N . THR A 1 101 ? -2.105 3.301 -18.270 1.00 79.56 101 THR A N 1
ATOM 765 C CA . THR A 1 101 ? -1.620 1.986 -17.820 1.00 79.56 101 THR A CA 1
ATOM 766 C C . THR A 1 101 ? -0.745 2.114 -16.569 1.00 79.56 101 THR A C 1
ATOM 768 O O . THR A 1 101 ? -0.909 1.355 -15.615 1.00 79.56 101 THR A O 1
ATOM 771 N N . LEU A 1 102 ? 0.140 3.115 -16.533 1.00 81.50 102 LEU A N 1
ATOM 772 C CA . LEU A 1 102 ? 1.000 3.391 -15.383 1.00 81.50 102 LEU A CA 1
ATOM 773 C C . LEU A 1 102 ? 0.191 3.842 -14.154 1.00 81.50 102 LEU A C 1
ATOM 775 O O . LEU A 1 102 ? 0.390 3.311 -13.065 1.00 81.50 102 LEU A O 1
ATOM 779 N N . LEU A 1 103 ? -0.772 4.752 -14.327 1.00 85.88 103 LEU A N 1
ATOM 780 C CA . LEU A 1 103 ? -1.700 5.174 -13.268 1.00 85.88 103 LEU A CA 1
ATOM 781 C C . LEU A 1 103 ? -2.501 3.985 -12.721 1.00 85.88 103 LEU A C 1
ATOM 783 O O . LEU A 1 103 ? -2.627 3.832 -11.509 1.00 85.88 103 LEU A O 1
ATOM 787 N N . GLY A 1 104 ? -2.995 3.116 -13.608 1.00 86.38 104 GLY A N 1
ATOM 788 C CA . GLY A 1 104 ? -3.720 1.903 -13.235 1.00 86.38 104 GLY A CA 1
ATOM 789 C C . GLY A 1 104 ? -2.870 0.935 -12.412 1.00 86.38 104 GLY A C 1
ATOM 790 O O . GLY A 1 104 ? -3.324 0.467 -11.372 1.00 86.38 104 GLY A O 1
ATOM 791 N N . LEU A 1 105 ? -1.621 0.681 -12.820 1.00 88.88 105 LEU A N 1
ATOM 792 C CA . LEU A 1 105 ? -0.685 -0.176 -12.079 1.00 88.88 105 LEU A CA 1
ATOM 793 C C . LEU A 1 105 ? -0.411 0.354 -10.669 1.00 88.88 105 LEU A C 1
ATOM 795 O O . LEU A 1 105 ? -0.531 -0.387 -9.693 1.00 88.88 105 LEU A O 1
ATOM 799 N N . TYR A 1 106 ? -0.102 1.645 -10.547 1.00 87.94 106 TYR A N 1
ATOM 800 C CA . TYR A 1 106 ? 0.111 2.263 -9.240 1.00 87.94 106 TYR A CA 1
ATOM 801 C C . TYR A 1 106 ? -1.173 2.294 -8.398 1.00 87.94 106 TYR A C 1
ATOM 803 O O . TYR A 1 106 ? -1.108 2.112 -7.182 1.00 87.94 106 TYR A O 1
ATOM 811 N N . GLY A 1 107 ? -2.344 2.436 -9.024 1.00 89.94 107 GLY A N 1
ATOM 812 C CA . GLY A 1 107 ? -3.638 2.269 -8.363 1.00 89.94 107 GLY A CA 1
ATOM 813 C C . GLY A 1 107 ? -3.834 0.858 -7.807 1.00 89.94 107 GLY A C 1
ATOM 814 O O . GLY A 1 107 ? -4.224 0.701 -6.652 1.00 89.94 107 GLY A O 1
ATOM 815 N N . LEU A 1 108 ? -3.494 -0.185 -8.567 1.00 93.00 108 LEU A N 1
ATOM 816 C CA . LEU A 1 108 ? -3.563 -1.571 -8.092 1.00 93.00 108 LEU A CA 1
ATOM 817 C C . LEU A 1 108 ? -2.594 -1.836 -6.932 1.00 93.00 108 LEU A C 1
ATOM 819 O O . LEU A 1 108 ? -2.971 -2.503 -5.968 1.00 93.00 108 LEU A O 1
ATOM 823 N N . PHE A 1 109 ? -1.382 -1.273 -6.970 1.00 91.56 109 PHE A N 1
ATOM 824 C CA . PHE A 1 109 ? -0.462 -1.335 -5.830 1.00 91.56 109 PHE A CA 1
ATOM 825 C C . PHE A 1 109 ? -1.039 -0.636 -4.598 1.00 91.56 109 PHE A C 1
ATOM 827 O O . PHE A 1 109 ? -1.020 -1.204 -3.508 1.00 91.56 109 PHE A O 1
ATOM 834 N N . GLY A 1 110 ? -1.625 0.551 -4.769 1.00 91.12 110 GLY A N 1
ATOM 835 C CA . GLY A 1 110 ? -2.316 1.264 -3.696 1.00 91.12 110 GLY A CA 1
ATOM 836 C C . GLY A 1 110 ? -3.497 0.476 -3.120 1.00 91.12 110 GLY A C 1
ATOM 837 O O . GLY A 1 110 ? -3.660 0.408 -1.900 1.00 91.12 110 GLY A O 1
ATOM 838 N N . ALA A 1 111 ? -4.276 -0.201 -3.967 1.00 93.06 111 ALA A N 1
ATOM 839 C CA . ALA A 1 111 ? -5.347 -1.092 -3.533 1.00 93.06 111 ALA A CA 1
ATOM 840 C C . ALA A 1 111 ? -4.803 -2.285 -2.728 1.00 93.06 111 ALA A C 1
ATOM 842 O O . ALA A 1 111 ? -5.326 -2.586 -1.657 1.00 93.06 111 ALA A O 1
ATOM 843 N N . ALA A 1 112 ? -3.722 -2.929 -3.176 1.00 93.50 112 ALA A N 1
ATOM 844 C CA . ALA A 1 112 ? -3.090 -4.031 -2.447 1.00 93.50 112 ALA A CA 1
ATOM 845 C C . ALA A 1 112 ? -2.546 -3.596 -1.072 1.00 93.50 112 ALA A C 1
ATOM 847 O O . ALA A 1 112 ? -2.749 -4.291 -0.066 1.00 93.50 112 ALA A O 1
ATOM 848 N N . CYS A 1 113 ? -1.926 -2.414 -0.999 1.00 92.56 113 CYS A N 1
ATOM 849 C CA . CYS A 1 113 ? -1.531 -1.786 0.262 1.00 92.56 113 CYS A CA 1
ATOM 850 C C . CYS A 1 113 ? -2.747 -1.583 1.177 1.00 92.56 113 CYS A C 1
ATOM 852 O O . CYS A 1 113 ? -2.719 -1.972 2.346 1.00 92.56 113 CYS A O 1
ATOM 854 N N . ALA A 1 114 ? -3.845 -1.039 0.649 1.00 91.50 114 ALA A N 1
ATOM 855 C CA . ALA A 1 114 ? -5.045 -0.780 1.433 1.00 91.50 114 ALA A CA 1
ATOM 856 C C . ALA A 1 114 ? -5.752 -2.058 1.902 1.00 91.50 114 ALA A C 1
ATOM 858 O O . ALA A 1 114 ? -6.211 -2.104 3.040 1.00 91.50 114 ALA A O 1
ATOM 859 N N . ILE A 1 115 ? -5.784 -3.121 1.092 1.00 91.94 115 ILE A N 1
ATOM 860 C CA . ILE A 1 115 ? -6.297 -4.441 1.498 1.00 91.94 115 ILE A CA 1
ATOM 861 C C . ILE A 1 115 ? -5.462 -4.997 2.657 1.00 91.94 115 ILE A C 1
ATOM 863 O O . ILE A 1 115 ? -6.005 -5.539 3.622 1.00 91.94 115 ILE A O 1
ATOM 867 N N . THR A 1 116 ? -4.140 -4.839 2.590 1.00 92.25 116 THR A N 1
ATOM 868 C CA . THR A 1 116 ? -3.223 -5.275 3.651 1.00 92.25 116 THR A CA 1
ATOM 869 C C . THR A 1 116 ? -3.455 -4.482 4.938 1.00 92.25 116 THR A C 1
ATOM 871 O O . THR A 1 116 ? -3.610 -5.075 6.007 1.00 92.25 116 THR A O 1
ATOM 874 N N . ALA A 1 117 ? -3.559 -3.154 4.836 1.00 90.19 117 ALA A N 1
ATOM 875 C CA . ALA A 1 117 ? -3.875 -2.284 5.965 1.00 90.19 117 ALA A CA 1
ATOM 876 C C . ALA A 1 117 ? -5.245 -2.622 6.571 1.00 90.19 117 ALA A C 1
ATOM 878 O O . ALA A 1 117 ? -5.369 -2.742 7.789 1.00 90.19 117 ALA A O 1
ATOM 879 N N . TRP A 1 118 ? -6.259 -2.850 5.735 1.00 90.44 118 TRP A N 1
ATOM 880 C CA . TRP A 1 118 ? -7.588 -3.276 6.165 1.00 90.44 118 TRP A CA 1
ATOM 881 C C . TRP A 1 118 ? -7.538 -4.604 6.919 1.00 90.44 118 TRP A C 1
ATOM 883 O O . TRP A 1 118 ? -8.091 -4.716 8.010 1.00 90.44 118 TRP A O 1
ATOM 893 N N . ASN A 1 119 ? -6.825 -5.599 6.387 1.00 90.62 119 ASN A N 1
ATOM 894 C CA . ASN A 1 119 ? -6.667 -6.899 7.034 1.00 90.62 119 ASN A CA 1
ATOM 895 C C . ASN A 1 119 ? -5.971 -6.809 8.398 1.00 90.62 119 ASN A C 1
ATOM 897 O O . ASN A 1 119 ? -6.296 -7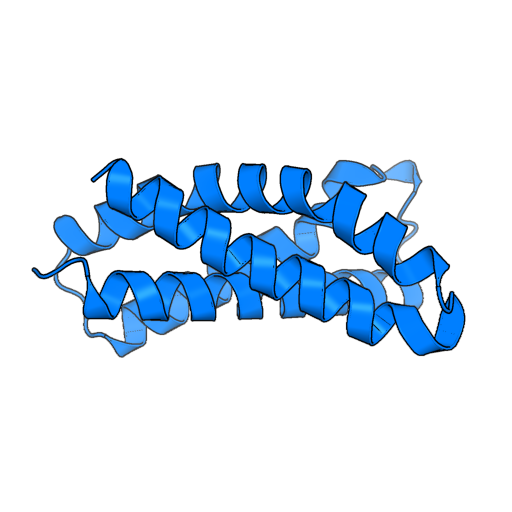.584 9.299 1.00 90.62 119 ASN A O 1
ATOM 901 N N . TYR A 1 120 ? -5.042 -5.868 8.571 1.00 89.88 120 TYR A N 1
ATOM 902 C CA . TYR A 1 120 ? -4.462 -5.581 9.878 1.00 89.88 120 TYR A CA 1
ATOM 903 C C . TYR A 1 120 ? -5.490 -4.931 10.810 1.00 89.88 120 TYR A C 1
ATOM 905 O O . TYR A 1 120 ? -5.688 -5.396 11.934 1.00 89.88 120 TYR A O 1
ATOM 913 N N . VAL A 1 121 ? -6.160 -3.874 10.344 1.00 87.44 121 VAL A N 1
ATOM 914 C CA . VAL A 1 121 ? -7.114 -3.095 11.141 1.00 87.44 121 VAL A CA 1
ATOM 915 C C . VAL A 1 121 ? -8.270 -3.976 11.599 1.00 87.44 121 VAL A C 1
ATOM 917 O O . VAL A 1 121 ? -8.526 -4.028 12.799 1.00 87.44 121 VAL A O 1
ATOM 920 N N . ARG A 1 122 ? -8.876 -4.765 10.702 1.00 87.06 122 ARG A N 1
ATOM 921 C CA . ARG A 1 122 ? -9.991 -5.669 11.025 1.00 87.06 122 ARG A CA 1
ATOM 922 C C . ARG A 1 122 ? -9.700 -6.656 12.152 1.00 87.06 122 ARG A C 1
ATOM 924 O O . ARG A 1 122 ? -10.611 -6.990 12.898 1.00 87.06 122 ARG A O 1
ATOM 931 N N . LYS A 1 123 ? -8.447 -7.107 12.265 1.00 87.00 123 LYS A N 1
ATOM 932 C CA . LYS A 1 123 ? -8.010 -8.102 13.254 1.00 87.00 123 LYS A CA 1
ATOM 933 C C . LYS A 1 123 ? -7.547 -7.486 14.573 1.00 87.00 123 LYS A C 1
ATOM 935 O O . LYS A 1 123 ? -7.663 -8.136 15.600 1.00 87.00 123 LYS A O 1
ATOM 940 N N . ASN A 1 124 ? -6.985 -6.276 14.538 1.00 85.31 124 ASN A N 1
ATOM 941 C CA . ASN A 1 124 ? -6.251 -5.702 15.675 1.00 85.31 124 ASN A CA 1
ATOM 942 C C . ASN A 1 124 ? -6.884 -4.442 16.268 1.00 85.31 124 ASN A C 1
ATOM 944 O O . ASN A 1 124 ? -6.462 -3.993 17.329 1.00 85.31 124 ASN A O 1
ATOM 948 N N . VAL A 1 125 ? -7.840 -3.837 15.571 1.00 76.06 125 VAL A N 1
ATOM 949 C CA . VAL A 1 125 ? -8.608 -2.690 16.053 1.00 76.06 125 VAL A CA 1
ATOM 950 C C . VAL A 1 125 ? -10.037 -3.193 16.192 1.00 76.06 125 VAL A C 1
ATOM 952 O O . VAL A 1 125 ? -10.729 -3.345 15.191 1.00 76.06 125 VAL A O 1
ATOM 955 N N . SER A 1 126 ? -10.457 -3.568 17.394 1.00 61.00 126 SER A N 1
ATOM 956 C CA . SER A 1 126 ? -11.858 -3.909 17.649 1.00 61.00 126 SER A CA 1
ATOM 957 C C . SER A 1 126 ? -12.674 -2.628 17.828 1.00 61.00 126 SER A C 1
ATOM 959 O O . SER A 1 126 ? -12.158 -1.646 18.365 1.00 61.00 126 SER A O 1
ATOM 961 N N . LEU A 1 127 ? -13.925 -2.653 17.364 1.00 53.75 127 LEU A N 1
ATOM 962 C CA . LEU A 1 127 ? -14.985 -1.832 17.956 1.00 53.75 127 LEU A CA 1
ATOM 963 C C . LEU A 1 127 ? -15.278 -2.358 19.365 1.00 53.75 127 LEU A C 1
ATOM 965 O O . LEU A 1 127 ? -15.213 -3.600 19.530 1.00 53.75 127 LEU A O 1
#

Organism: NCBI:txid502365